Protein AF-A0A7V2NGA7-F1 (afdb_monomer)

Nearest PDB structures (foldseek):
  2x1e-assembly4_D  TM=8.435E-01  e=7.270E-07  Penicillium chrysogenum
  2x1e-assembly1_A  TM=8.255E-01  e=7.717E-07  Penicillium chrysogenum
  2x1e-assembly3_C  TM=8.374E-01  e=1.040E-06  Penicillium chrysogenum

Foldseek 3Di:
DDEDEEEDQALLRRLLSLLQVCQVLLVVLCPPPVNVVLLVVLVVVVVVLVVVVVVCVVVPVRNLSNLVSSCNNNVPDSSSLSSSQCSLVPLPDPCVKFPKDWDWDDDDPDIDIDIDGIDDPPRPFWDWYFYYHPPKTKTAIDGRSYDGQAAWMAMPVRDIHGDGDDRDPDSDPPD

Solvent-accessible surface area (backbone atoms only — not comparable to full-atom values): 9916 Å² total; per-residue (Å²): 136,66,72,48,76,45,62,28,86,40,45,35,53,31,15,26,53,50,14,50,78,39,24,72,54,25,56,51,47,53,60,36,67,74,50,32,55,56,29,51,58,41,64,72,37,53,70,58,53,56,50,53,49,55,51,34,61,75,76,39,45,58,60,52,36,19,47,46,14,25,16,69,31,40,70,47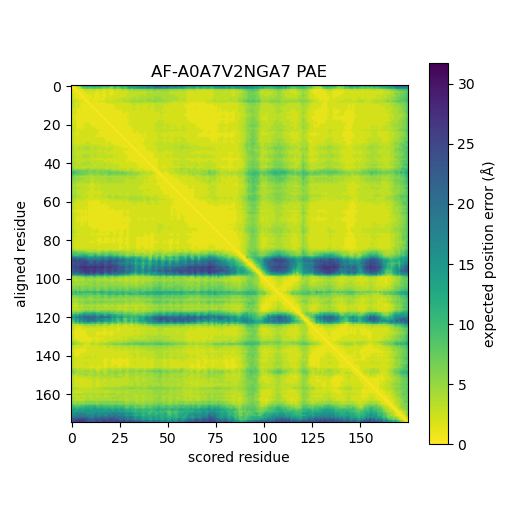,57,47,68,62,40,51,31,53,65,47,55,78,76,48,82,82,60,86,75,87,54,46,73,35,47,76,47,79,48,74,59,92,96,44,78,47,79,47,74,49,88,47,62,68,90,90,66,94,38,72,43,37,38,43,39,29,45,68,93,45,36,37,43,29,39,30,42,58,69,46,69,79,73,70,29,41,34,34,39,76,83,75,50,75,48,74,51,62,69,78,87,67,95,69,80,69,87,93,121

Sequence (175 aa):
MDILKVEGSNHREVGIKIGKQTKEKIHYFLSVPYNRSKIEKILDSRDLLSTVQKECEIFAPELLEELEGIAIGSGISFEKLFAFNILDSMGNLPFSAIDCSSIVEKIDSKVYFGHNEDWSSGTNGLFMLDMRINDVSIFAFTYYGLLSGISFSKNSYEIFFTMNGLVCNDLRIGV

Radius of gyration: 16.51 Å; Cα contacts (8 Å, |Δi|>4): 293; chains: 1; bounding box: 38×35×47 Å

Structure (mmCIF, N/CA/C/O backbone):
data_AF-A0A7V2NGA7-F1
#
_entry.id   AF-A0A7V2NGA7-F1
#
loop_
_atom_site.group_PDB
_atom_site.id
_atom_site.type_symbol
_atom_site.label_atom_id
_atom_site.label_alt_id
_atom_site.label_comp_id
_atom_site.label_asym_id
_atom_site.label_entity_id
_atom_site.label_seq_id
_atom_site.pdbx_PDB_ins_code
_atom_site.Cartn_x
_atom_site.Cartn_y
_atom_site.Cartn_z
_atom_site.occupancy
_atom_site.B_iso_or_equiv
_atom_site.auth_seq_id
_atom_site.auth_comp_id
_atom_site.auth_asym_id
_atom_site.auth_atom_id
_atom_site.pdbx_PDB_model_num
ATOM 1 N N . MET A 1 1 ? -3.572 -18.013 -5.174 1.00 74.62 1 MET A N 1
ATOM 2 C CA . MET A 1 1 ? -3.454 -16.625 -4.696 1.00 74.62 1 MET A CA 1
ATOM 3 C C . MET A 1 1 ? -4.396 -15.811 -5.552 1.00 74.62 1 MET A C 1
ATOM 5 O O . MET A 1 1 ? -4.275 -15.889 -6.769 1.00 74.62 1 MET A O 1
ATOM 9 N N . ASP A 1 2 ? -5.374 -15.155 -4.942 1.00 81.62 2 ASP A N 1
ATOM 10 C CA . ASP A 1 2 ? -6.430 -14.464 -5.682 1.00 81.62 2 ASP A CA 1
ATOM 11 C C . ASP A 1 2 ? -5.947 -13.082 -6.147 1.00 81.62 2 ASP A C 1
ATOM 13 O O . ASP A 1 2 ? -5.139 -12.442 -5.469 1.00 81.62 2 ASP A O 1
ATOM 17 N N . ILE A 1 3 ? -6.429 -12.641 -7.314 1.00 95.62 3 ILE A N 1
ATOM 18 C CA . ILE A 1 3 ? -6.170 -11.302 -7.859 1.00 95.62 3 ILE A CA 1
ATOM 19 C C . ILE A 1 3 ? -7.401 -10.440 -7.592 1.00 95.62 3 ILE A C 1
ATOM 21 O O . ILE A 1 3 ? -8.484 -10.721 -8.110 1.00 95.62 3 ILE A O 1
ATOM 25 N N . LEU A 1 4 ? -7.229 -9.382 -6.807 1.00 97.38 4 LEU A N 1
ATOM 26 C CA . LEU A 1 4 ? -8.246 -8.369 -6.580 1.00 97.38 4 LEU A CA 1
ATOM 27 C C . LEU A 1 4 ? -8.239 -7.374 -7.739 1.00 97.38 4 LEU A C 1
ATOM 29 O O . LEU A 1 4 ? -7.240 -6.695 -7.956 1.00 97.38 4 LEU A O 1
ATOM 33 N N . LYS A 1 5 ? -9.365 -7.260 -8.445 1.00 98.06 5 LYS A N 1
ATOM 34 C CA . LYS A 1 5 ? -9.540 -6.292 -9.533 1.00 98.06 5 LYS A CA 1
ATOM 35 C C . LYS A 1 5 ? -10.372 -5.108 -9.071 1.00 98.06 5 LYS A C 1
ATOM 37 O O . LYS A 1 5 ? -11.487 -5.291 -8.578 1.00 98.06 5 LYS A O 1
ATOM 42 N N . VAL A 1 6 ? -9.853 -3.899 -9.247 1.00 97.94 6 VAL A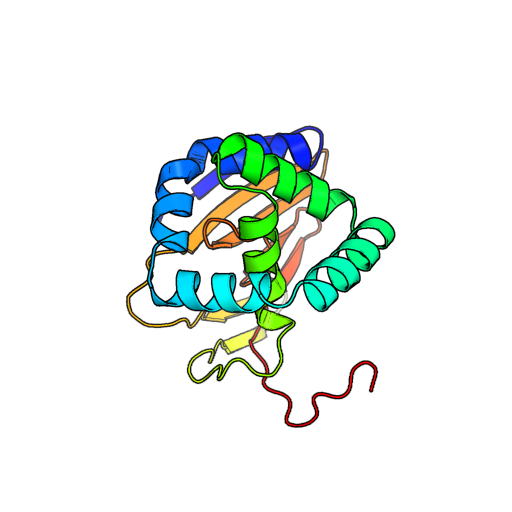 N 1
ATOM 43 C CA . VAL A 1 6 ? -10.551 -2.659 -8.893 1.00 97.94 6 VAL A CA 1
ATOM 44 C C . VAL A 1 6 ? -10.314 -1.587 -9.944 1.00 97.94 6 VAL A C 1
ATOM 46 O O . VAL A 1 6 ? -9.254 -1.486 -10.545 1.00 97.94 6 VAL A O 1
ATOM 49 N N . GLU A 1 7 ? -11.315 -0.751 -10.157 1.00 98.12 7 GLU A N 1
ATOM 50 C CA . GLU A 1 7 ? -11.217 0.398 -11.049 1.00 98.12 7 GLU A CA 1
ATOM 51 C C . GLU A 1 7 ? -11.937 1.582 -10.424 1.00 98.12 7 GLU A C 1
ATOM 53 O O . GLU A 1 7 ? -12.904 1.386 -9.688 1.00 98.12 7 GLU A O 1
ATOM 58 N N . GLY A 1 8 ? -11.501 2.800 -10.708 1.00 97.44 8 GLY A N 1
ATOM 59 C CA . GLY A 1 8 ? -12.167 4.009 -10.248 1.00 97.44 8 GLY A CA 1
ATOM 60 C C . GLY A 1 8 ? -11.659 5.253 -10.964 1.00 97.44 8 GLY A C 1
ATOM 61 O O . GLY A 1 8 ? -10.618 5.248 -11.620 1.00 97.44 8 GLY A O 1
ATOM 62 N N . SER A 1 9 ? -12.431 6.322 -10.831 1.00 96.62 9 SER A N 1
ATOM 63 C CA . SER A 1 9 ? -12.129 7.649 -11.382 1.00 96.62 9 SER A CA 1
ATOM 64 C C . SER A 1 9 ? -11.154 8.460 -10.519 1.00 96.62 9 SER A C 1
ATOM 66 O O . SER A 1 9 ? -10.597 9.465 -10.953 1.00 96.62 9 SER A O 1
ATOM 68 N N . ASN A 1 10 ? -10.945 8.043 -9.273 1.00 97.31 10 ASN A N 1
ATOM 69 C CA . ASN A 1 10 ? -10.006 8.658 -8.345 1.00 97.31 10 ASN A CA 1
ATOM 70 C C . ASN A 1 10 ? -9.541 7.643 -7.293 1.00 97.31 10 ASN A C 1
ATOM 72 O O . ASN A 1 10 ? -10.100 6.547 -7.159 1.00 97.31 10 ASN A O 1
ATOM 76 N N . HIS A 1 11 ? -8.526 8.047 -6.537 1.00 98.00 11 HIS A N 1
ATOM 77 C CA . HIS A 1 11 ? -7.921 7.263 -5.469 1.00 98.00 11 HIS A CA 1
ATOM 78 C C . HIS A 1 11 ? -8.932 6.864 -4.393 1.00 98.00 11 HIS A C 1
ATOM 80 O O . HIS A 1 11 ? -8.997 5.695 -4.013 1.00 98.00 11 HIS A O 1
ATOM 86 N N . ARG A 1 12 ? -9.805 7.787 -3.969 1.00 98.44 12 ARG A N 1
ATOM 87 C CA . ARG A 1 12 ? -10.842 7.494 -2.969 1.00 98.44 12 ARG A CA 1
ATOM 88 C C . ARG A 1 12 ? -11.779 6.369 -3.407 1.00 98.44 12 ARG A C 1
ATOM 90 O O . ARG A 1 12 ? -12.085 5.476 -2.618 1.00 98.44 12 ARG A O 1
ATOM 97 N N . GLU A 1 13 ? -12.254 6.394 -4.650 1.00 98.50 13 GLU A N 1
ATOM 98 C CA . GLU A 1 13 ? -13.167 5.381 -5.189 1.00 98.50 13 GLU A CA 1
ATOM 99 C C . GLU A 1 13 ? -12.508 3.997 -5.227 1.00 98.50 13 GLU A C 1
ATOM 101 O O . GLU A 1 13 ? -13.116 3.008 -4.799 1.00 98.50 13 GLU A O 1
ATOM 106 N N . VAL A 1 14 ? -11.258 3.934 -5.697 1.00 98.38 14 VAL A N 1
ATOM 107 C CA . VAL A 1 14 ? -10.466 2.700 -5.697 1.00 98.38 14 VAL A CA 1
ATOM 108 C C . VAL A 1 14 ? -10.245 2.206 -4.271 1.00 98.38 14 VAL A C 1
ATOM 110 O O . VAL A 1 14 ? -10.558 1.049 -3.985 1.00 98.38 14 VAL A O 1
ATOM 113 N N . GLY A 1 15 ? -9.846 3.087 -3.353 1.00 98.50 15 GLY A N 1
ATOM 114 C CA . GLY A 1 15 ? -9.677 2.769 -1.940 1.00 98.50 15 GLY A CA 1
ATOM 115 C C . GLY A 1 15 ? -10.940 2.176 -1.311 1.00 98.50 15 GLY A C 1
ATOM 116 O O . GLY A 1 15 ? -10.879 1.130 -0.665 1.00 98.50 15 GLY A O 1
ATOM 117 N N . ILE A 1 16 ? -12.118 2.766 -1.562 1.00 98.81 16 ILE A N 1
ATOM 118 C CA . ILE A 1 16 ? -13.407 2.232 -1.081 1.00 98.81 16 ILE A CA 1
ATOM 119 C C . ILE A 1 16 ? -13.645 0.815 -1.610 1.00 98.81 16 ILE A C 1
ATOM 121 O O . ILE A 1 16 ? -14.085 -0.058 -0.854 1.00 98.81 16 ILE A O 1
ATOM 125 N N . LYS A 1 17 ? -13.381 0.568 -2.898 1.00 98.62 17 LYS A N 1
ATOM 126 C CA . LYS A 1 17 ? -13.572 -0.752 -3.517 1.00 98.62 17 LYS A CA 1
ATOM 127 C C . LYS A 1 17 ? -12.595 -1.787 -2.963 1.00 98.62 17 LYS A C 1
ATOM 129 O O . LYS A 1 17 ? -13.035 -2.907 -2.699 1.00 98.62 17 LYS A O 1
ATOM 134 N N . ILE A 1 18 ? -11.331 -1.417 -2.744 1.00 98.38 18 ILE A N 1
ATOM 135 C CA . ILE A 1 18 ? -10.330 -2.265 -2.081 1.00 98.38 18 ILE A CA 1
ATOM 136 C C . ILE A 1 18 ? -10.824 -2.603 -0.674 1.00 98.38 18 ILE A C 1
ATOM 138 O O . ILE A 1 18 ? -11.081 -3.768 -0.377 1.00 98.38 18 ILE A O 1
ATOM 142 N N . GLY A 1 19 ? -11.078 -1.583 0.152 1.00 98.38 19 GLY A N 1
ATOM 143 C CA . GLY A 1 19 ? -11.489 -1.750 1.544 1.00 98.38 19 GLY A CA 1
ATOM 144 C C . GLY A 1 19 ? -12.738 -2.618 1.710 1.00 98.38 19 GLY A C 1
ATOM 145 O O . GLY A 1 19 ? -12.771 -3.461 2.604 1.00 98.38 19 GLY A O 1
ATOM 146 N N . LYS A 1 20 ? -13.745 -2.467 0.835 1.00 98.56 20 LYS A N 1
ATOM 147 C CA . LYS A 1 20 ? -14.964 -3.297 0.859 1.00 98.56 20 LYS A CA 1
ATOM 148 C C . LYS A 1 20 ? -14.678 -4.761 0.538 1.00 98.56 20 LYS A C 1
ATOM 150 O O . LYS A 1 20 ? -15.189 -5.641 1.226 1.00 98.56 20 LYS A O 1
ATOM 155 N N . GLN A 1 21 ? -13.889 -5.023 -0.502 1.00 98.06 21 GLN A N 1
ATOM 156 C CA . GLN A 1 21 ? -13.620 -6.385 -0.970 1.00 98.06 21 GLN A CA 1
ATOM 157 C C . GLN A 1 21 ? -12.643 -7.136 -0.063 1.00 98.06 21 GLN A C 1
ATOM 159 O O . GLN A 1 21 ? -12.725 -8.357 0.051 1.00 98.06 21 GLN A O 1
ATOM 164 N N . THR A 1 22 ? -11.755 -6.421 0.628 1.00 96.88 22 THR A N 1
ATOM 165 C CA . THR A 1 22 ? -10.749 -7.022 1.511 1.00 96.88 22 THR A CA 1
ATOM 166 C C . THR A 1 22 ? -11.025 -6.793 2.990 1.00 96.88 22 THR A C 1
ATOM 168 O O . THR A 1 22 ? -10.147 -7.062 3.806 1.00 96.88 22 THR A O 1
ATOM 171 N N . LYS A 1 23 ? -12.224 -6.325 3.362 1.00 97.88 23 LYS A N 1
ATOM 172 C CA . LYS A 1 23 ? -12.588 -5.956 4.738 1.00 97.88 23 LYS A CA 1
ATOM 173 C C . LYS A 1 23 ? -12.137 -6.992 5.767 1.00 97.88 23 LYS A C 1
ATOM 175 O O . LYS A 1 23 ? -11.297 -6.691 6.609 1.00 97.88 23 LYS A O 1
ATOM 180 N N . GLU A 1 24 ? -12.631 -8.223 5.664 1.00 96.75 24 GLU A N 1
ATOM 181 C CA . GLU A 1 24 ? -12.329 -9.278 6.643 1.00 96.75 24 GLU A CA 1
ATOM 182 C C . GLU A 1 24 ? -10.832 -9.610 6.706 1.00 96.75 24 GLU A C 1
ATOM 184 O O . GLU A 1 24 ? -10.288 -9.900 7.771 1.00 96.75 24 GLU A O 1
ATOM 189 N N . LYS A 1 25 ? -10.136 -9.514 5.568 1.00 95.88 25 LYS A N 1
ATOM 190 C CA . LYS A 1 25 ? -8.694 -9.756 5.482 1.00 95.88 25 LYS A CA 1
ATOM 191 C C . LYS A 1 25 ? -7.885 -8.635 6.130 1.00 95.88 25 LYS A C 1
ATOM 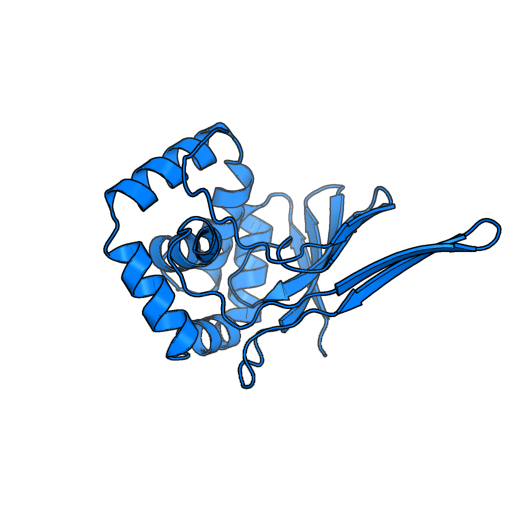193 O O . LYS A 1 25 ? -6.940 -8.937 6.850 1.00 95.88 25 LYS A O 1
ATOM 198 N N . ILE A 1 26 ? -8.289 -7.375 5.947 1.00 96.62 26 ILE A N 1
ATOM 199 C CA . ILE A 1 26 ? -7.703 -6.218 6.637 1.00 96.62 26 ILE A CA 1
ATOM 200 C C . ILE A 1 26 ? -7.914 -6.360 8.146 1.00 96.62 26 ILE A C 1
ATOM 202 O O . ILE A 1 26 ? -6.953 -6.274 8.906 1.00 96.62 26 ILE A O 1
ATOM 206 N N . HIS A 1 27 ? -9.146 -6.624 8.595 1.00 96.81 27 HIS A N 1
ATOM 207 C CA . HIS A 1 27 ? -9.449 -6.798 10.022 1.00 96.81 27 HIS A CA 1
ATOM 208 C C . HIS A 1 27 ? -8.592 -7.900 10.645 1.00 96.81 27 HIS A C 1
ATOM 210 O O . HIS A 1 27 ? -7.944 -7.667 11.666 1.00 96.81 27 HIS A O 1
ATOM 216 N N . TYR A 1 28 ? -8.521 -9.066 9.997 1.00 94.50 28 TYR A N 1
ATOM 217 C CA . TYR A 1 28 ? -7.668 -10.162 10.443 1.00 94.50 28 TYR A CA 1
ATOM 218 C C . TYR A 1 28 ? -6.192 -9.756 10.485 1.00 94.50 28 TYR A C 1
ATOM 220 O O . TYR A 1 28 ? -5.551 -9.890 11.528 1.00 94.50 28 TYR A O 1
ATOM 228 N N . PHE A 1 29 ? -5.655 -9.216 9.391 1.00 92.81 29 PHE A N 1
ATOM 229 C CA . PHE A 1 29 ? -4.234 -8.906 9.276 1.00 92.81 29 PHE A CA 1
ATOM 230 C C . PHE A 1 29 ? -3.789 -7.838 10.285 1.00 92.81 29 PHE A C 1
ATOM 232 O O . PHE A 1 29 ? -2.751 -7.997 10.926 1.00 92.81 29 PHE A O 1
ATOM 239 N N . LEU A 1 30 ? -4.610 -6.812 10.527 1.00 93.38 30 LEU A N 1
ATOM 240 C CA . LEU A 1 30 ? -4.351 -5.787 11.544 1.00 93.38 30 LEU A CA 1
ATOM 241 C C . LEU A 1 30 ? -4.612 -6.264 12.987 1.00 93.38 30 LEU A C 1
ATOM 243 O O . LEU A 1 30 ? -4.265 -5.554 13.933 1.00 93.38 30 LEU A O 1
ATOM 247 N N . SER A 1 31 ? -5.261 -7.418 13.179 1.00 93.06 31 SER A N 1
ATOM 248 C CA . SER A 1 31 ? -5.477 -8.030 14.501 1.00 93.06 31 SER A CA 1
ATOM 249 C C . SER A 1 31 ? -4.323 -8.930 14.944 1.00 93.06 31 SER A C 1
ATOM 251 O O . SER A 1 31 ? -4.189 -9.201 16.139 1.00 93.06 31 SER A O 1
ATOM 253 N N . VAL A 1 32 ? -3.474 -9.366 14.003 1.00 90.62 32 VAL A N 1
ATOM 254 C CA . VAL A 1 32 ? -2.291 -10.181 14.296 1.00 90.62 32 VAL A CA 1
ATOM 255 C C . VAL A 1 32 ? -1.423 -9.448 15.329 1.00 90.62 32 VAL A C 1
ATOM 257 O O . VAL A 1 32 ? -1.076 -8.290 15.089 1.00 90.62 32 VAL A O 1
ATOM 260 N N . PRO A 1 33 ? -1.022 -10.090 16.449 1.00 89.81 33 PRO A N 1
ATOM 261 C CA . PRO A 1 33 ? -0.296 -9.423 17.536 1.00 89.81 33 PRO A CA 1
ATOM 262 C C . PRO A 1 33 ? 0.955 -8.659 17.085 1.00 89.81 33 PRO A C 1
ATOM 264 O O . PRO A 1 33 ? 1.224 -7.559 17.570 1.00 89.81 33 PRO A O 1
ATOM 267 N N . TYR A 1 34 ? 1.684 -9.212 16.113 1.00 85.50 34 TYR A N 1
ATOM 268 C CA . TYR A 1 34 ? 2.848 -8.565 15.511 1.00 85.50 34 TYR A CA 1
ATOM 269 C C . TYR A 1 34 ? 2.500 -7.214 14.865 1.00 85.50 34 TYR A C 1
ATOM 271 O O . TYR A 1 34 ? 3.092 -6.197 15.213 1.00 85.50 34 TYR A O 1
ATOM 279 N N . ASN A 1 35 ? 1.493 -7.176 13.987 1.00 88.06 35 ASN A N 1
ATOM 280 C CA . ASN A 1 35 ? 1.060 -5.942 13.325 1.00 88.06 35 ASN A CA 1
ATOM 281 C C . ASN A 1 35 ? 0.415 -4.975 14.322 1.00 88.06 35 ASN A C 1
ATOM 283 O O . ASN A 1 35 ? 0.738 -3.790 14.344 1.00 88.06 35 ASN A O 1
ATOM 287 N N . ARG A 1 36 ? -0.459 -5.492 15.192 1.00 91.12 36 ARG A N 1
ATOM 288 C CA . ARG A 1 36 ? -1.180 -4.701 16.189 1.00 91.12 36 ARG A CA 1
ATOM 289 C C . ARG A 1 36 ? -0.230 -3.931 17.109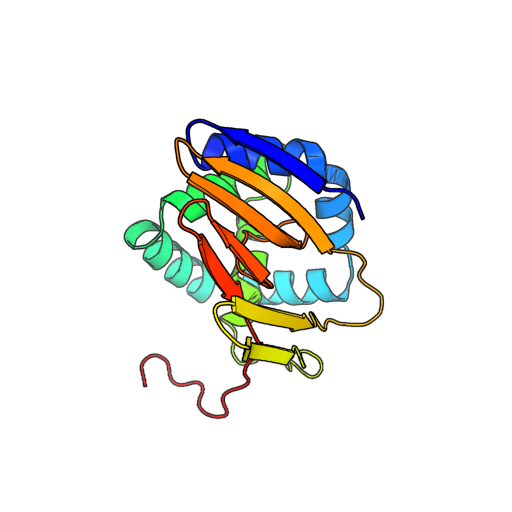 1.00 91.12 36 ARG A C 1
ATOM 291 O O . ARG A 1 36 ? -0.404 -2.729 17.265 1.00 91.12 36 ARG A O 1
ATOM 298 N N . SER A 1 37 ? 0.774 -4.604 17.670 1.00 89.06 37 SER A N 1
ATOM 299 C CA . SER A 1 37 ? 1.729 -3.974 18.594 1.00 89.06 37 SER A CA 1
ATOM 300 C C . SER A 1 37 ? 2.551 -2.863 17.932 1.00 89.06 37 SER A C 1
ATOM 302 O O . SER A 1 37 ? 2.781 -1.818 18.539 1.00 89.06 37 SER A O 1
ATOM 304 N N . LYS A 1 38 ? 2.949 -3.044 16.665 1.00 86.56 38 LYS A N 1
ATOM 305 C CA . LYS A 1 38 ? 3.642 -2.004 15.892 1.00 86.56 38 LYS A CA 1
ATOM 306 C C . LYS A 1 38 ? 2.749 -0.789 15.628 1.00 86.56 38 LYS A C 1
ATOM 308 O O . LYS A 1 38 ? 3.197 0.339 15.809 1.00 86.56 38 LYS A O 1
ATOM 313 N N . ILE A 1 39 ? 1.493 -1.022 15.243 1.00 91.44 39 ILE A N 1
ATOM 314 C CA . ILE A 1 39 ? 0.514 0.045 14.998 1.00 91.44 39 ILE A CA 1
ATOM 315 C C . ILE A 1 39 ? 0.247 0.838 16.282 1.00 91.44 39 ILE A C 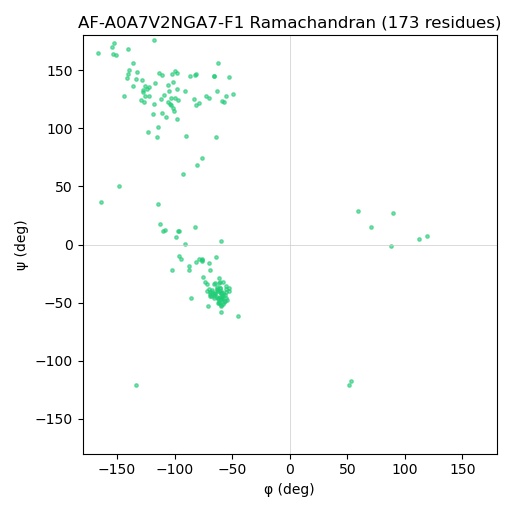1
ATOM 317 O O . ILE A 1 39 ? 0.275 2.064 16.254 1.00 91.44 39 ILE A O 1
ATOM 321 N N . GLU A 1 40 ? 0.031 0.158 17.411 1.00 91.94 40 GLU A N 1
ATOM 322 C CA . GLU A 1 40 ? -0.195 0.806 18.712 1.00 91.94 40 GLU A CA 1
ATOM 323 C C . GLU A 1 40 ? 0.991 1.709 19.101 1.00 91.94 40 GLU A C 1
ATOM 325 O O . GLU A 1 40 ? 0.784 2.862 19.467 1.00 91.94 40 GLU A O 1
ATOM 330 N N . LYS A 1 41 ? 2.234 1.257 18.881 1.00 88.56 41 LYS A N 1
ATOM 331 C CA . LYS A 1 41 ? 3.439 2.067 19.134 1.00 88.56 41 LYS A CA 1
ATOM 332 C C . LYS A 1 41 ? 3.497 3.357 18.297 1.00 88.56 41 LYS A C 1
ATOM 334 O O . LYS A 1 41 ? 3.960 4.388 18.786 1.00 88.56 41 LYS A O 1
ATOM 339 N N . ILE A 1 42 ? 3.048 3.311 17.040 1.00 88.75 42 ILE A N 1
ATOM 340 C CA . ILE A 1 42 ? 2.945 4.507 16.188 1.00 88.75 42 ILE A CA 1
ATOM 341 C C . ILE A 1 42 ? 1.831 5.431 16.687 1.00 88.75 42 ILE A C 1
ATOM 343 O O . ILE A 1 42 ? 2.036 6.638 16.767 1.00 88.75 42 ILE A O 1
ATOM 347 N N . LEU A 1 43 ? 0.667 4.878 17.042 1.00 91.81 43 LEU A N 1
ATOM 348 C CA . LEU A 1 43 ? -0.477 5.646 17.549 1.00 91.81 43 LEU A CA 1
ATOM 349 C C . LEU A 1 43 ? -0.152 6.407 18.842 1.00 91.81 43 LEU A C 1
ATOM 351 O O . LEU A 1 43 ? -0.648 7.519 19.039 1.00 91.81 43 LEU A O 1
ATOM 355 N N . ASP A 1 44 ? 0.726 5.854 19.678 1.00 91.06 44 ASP A N 1
ATOM 356 C CA . ASP A 1 44 ? 1.245 6.530 20.870 1.00 91.06 44 ASP A CA 1
ATOM 357 C C . ASP A 1 44 ? 2.181 7.708 20.523 1.00 91.06 44 ASP A C 1
ATOM 359 O O . ASP A 1 44 ? 2.331 8.646 21.308 1.00 91.06 44 ASP A O 1
ATOM 363 N N . SER A 1 45 ? 2.758 7.718 19.318 1.00 87.25 45 SER A N 1
ATOM 364 C CA . SER A 1 45 ? 3.673 8.748 18.809 1.00 87.25 45 SER A CA 1
ATOM 365 C C . SER A 1 45 ? 2.927 9.842 18.027 1.00 87.25 45 SER A C 1
ATOM 367 O O . SER A 1 45 ? 3.171 10.066 16.839 1.00 87.25 45 SER A O 1
ATOM 369 N N . ARG A 1 46 ? 2.000 10.547 18.692 1.00 85.56 46 ARG A N 1
ATOM 370 C CA . ARG A 1 46 ? 1.090 11.528 18.054 1.00 85.56 46 ARG A CA 1
ATOM 371 C C . ARG A 1 46 ? 1.796 12.630 17.260 1.00 85.56 46 ARG A C 1
ATOM 373 O O . ARG A 1 46 ? 1.317 13.000 16.190 1.00 85.56 46 ARG A O 1
ATOM 380 N N . ASP A 1 47 ? 2.926 13.129 17.753 1.00 86.19 47 ASP A N 1
ATOM 381 C CA . ASP A 1 47 ? 3.673 14.195 17.075 1.00 86.19 47 ASP A CA 1
ATOM 382 C C . ASP A 1 47 ? 4.229 13.719 15.727 1.00 86.19 47 ASP A C 1
ATOM 384 O O . ASP A 1 47 ? 4.098 14.427 14.725 1.00 86.19 47 ASP A O 1
ATOM 388 N N . LEU A 1 48 ? 4.763 12.491 15.677 1.00 83.44 48 LEU A N 1
ATOM 389 C CA . LEU A 1 48 ? 5.244 11.862 14.445 1.00 83.44 48 LEU A CA 1
ATOM 390 C C . LEU A 1 48 ? 4.102 11.698 13.442 1.00 83.44 48 LEU A C 1
ATOM 392 O O . LEU A 1 48 ? 4.229 12.145 12.307 1.00 83.44 48 LEU A O 1
ATOM 396 N N . LEU A 1 49 ? 2.975 11.124 13.876 1.00 88.25 49 LEU A N 1
ATOM 397 C CA . LEU A 1 49 ? 1.789 10.959 13.032 1.00 88.25 49 LEU A CA 1
ATOM 398 C C . LEU A 1 49 ? 1.330 12.290 12.436 1.00 88.25 49 LEU A C 1
ATOM 400 O O . LEU A 1 49 ? 1.126 12.384 11.230 1.00 88.25 49 LEU A O 1
ATOM 404 N N . SER A 1 50 ? 1.224 13.327 13.268 1.00 89.88 50 SER A N 1
ATOM 405 C CA . SER A 1 50 ? 0.782 14.647 12.817 1.00 89.88 50 SER A CA 1
ATOM 406 C C . SER A 1 50 ? 1.766 15.305 11.848 1.00 89.88 50 SER A C 1
ATOM 408 O O . SER A 1 50 ? 1.345 16.010 10.936 1.00 89.88 50 SER A O 1
ATOM 410 N N . THR A 1 51 ? 3.068 15.076 12.035 1.00 90.06 51 THR A N 1
ATOM 411 C CA . THR A 1 51 ? 4.114 15.622 11.165 1.00 90.06 51 THR A CA 1
ATOM 412 C C . THR A 1 51 ? 4.073 14.929 9.811 1.00 90.06 51 THR A C 1
ATOM 414 O O . THR A 1 51 ? 3.926 15.597 8.796 1.00 90.06 51 THR A O 1
ATOM 417 N N . VAL A 1 52 ? 4.111 13.595 9.794 1.00 90.19 52 VAL A N 1
ATOM 418 C CA . VAL A 1 52 ? 4.092 12.815 8.549 1.00 90.19 52 VAL A CA 1
ATOM 419 C C . VAL A 1 52 ? 2.795 13.052 7.780 1.00 90.19 52 VAL A C 1
ATOM 421 O O . VAL A 1 52 ? 2.842 13.230 6.569 1.00 90.19 52 VAL A O 1
ATOM 424 N N . GLN A 1 53 ? 1.648 13.137 8.462 1.00 92.94 53 GLN A N 1
ATOM 425 C CA . GLN A 1 53 ? 0.379 13.417 7.793 1.00 92.94 53 GLN A CA 1
ATOM 426 C C . GLN A 1 53 ? 0.393 14.774 7.079 1.00 92.94 53 GLN A C 1
ATOM 428 O O . GLN A 1 53 ? -0.001 14.835 5.920 1.00 92.94 53 GLN A O 1
ATOM 433 N N . LYS A 1 54 ? 0.893 15.840 7.720 1.00 94.25 54 LYS A N 1
ATOM 434 C CA . LYS A 1 54 ? 1.001 17.168 7.087 1.00 94.25 54 LYS A CA 1
ATOM 435 C C . LYS A 1 54 ? 1.895 17.152 5.851 1.00 94.25 54 LYS A C 1
ATOM 437 O O . LYS A 1 54 ? 1.562 17.779 4.852 1.00 94.25 54 LYS A O 1
ATOM 442 N N . GLU A 1 55 ? 3.011 16.428 5.904 1.00 93.50 55 GLU A N 1
ATOM 443 C CA . GLU A 1 55 ? 3.883 16.270 4.737 1.00 93.50 55 GLU A CA 1
ATOM 444 C C . GLU A 1 55 ? 3.162 15.498 3.619 1.00 93.50 55 GLU A C 1
ATOM 446 O O . GLU A 1 55 ? 3.194 15.907 2.459 1.00 93.50 55 GLU A O 1
ATOM 451 N N . CYS A 1 56 ? 2.429 14.430 3.949 1.00 94.44 56 CYS A N 1
ATOM 452 C CA . CYS A 1 56 ? 1.622 13.697 2.974 1.00 94.44 56 CYS A CA 1
ATOM 453 C C . CYS A 1 56 ? 0.500 14.555 2.366 1.00 94.44 56 CYS A C 1
ATOM 455 O O . CYS A 1 56 ? 0.249 14.440 1.173 1.00 94.44 56 CYS A O 1
ATOM 457 N N . GLU A 1 57 ? -0.140 15.441 3.131 1.00 96.00 57 GLU A N 1
ATOM 458 C CA . GLU A 1 57 ? -1.162 16.371 2.618 1.00 96.00 57 GLU A CA 1
ATOM 459 C C . GLU A 1 57 ? -0.595 17.327 1.555 1.00 96.00 57 GLU A C 1
ATOM 461 O O . GLU A 1 57 ? -1.322 17.758 0.659 1.00 96.00 57 GLU A O 1
ATOM 466 N N . ILE A 1 58 ? 0.701 17.641 1.629 1.00 96.19 58 ILE A N 1
ATOM 467 C CA . ILE A 1 58 ? 1.394 18.509 0.670 1.00 96.19 58 ILE A CA 1
ATOM 468 C C . ILE A 1 58 ? 1.894 17.711 -0.540 1.00 96.19 58 ILE A C 1
ATOM 470 O O . ILE A 1 58 ? 1.737 18.160 -1.675 1.00 96.19 58 ILE A O 1
ATOM 474 N N . PHE A 1 59 ? 2.524 16.557 -0.304 1.00 95.75 59 PHE A N 1
ATOM 475 C CA . PHE A 1 59 ? 3.302 15.847 -1.326 1.00 95.75 59 PHE A CA 1
ATOM 476 C C . PHE A 1 59 ? 2.607 14.638 -1.950 1.00 95.75 59 PHE A C 1
ATOM 478 O O . PHE A 1 59 ? 3.000 14.232 -3.041 1.00 95.75 59 PHE A O 1
ATOM 485 N N . ALA A 1 60 ? 1.622 14.051 -1.273 1.00 95.19 60 ALA A N 1
ATOM 486 C CA . ALA A 1 60 ? 0.902 12.866 -1.737 1.00 95.19 60 ALA A CA 1
ATOM 487 C C . ALA A 1 60 ? -0.573 12.848 -1.269 1.00 95.19 60 ALA A C 1
ATOM 489 O O . ALA A 1 60 ? -1.022 11.847 -0.690 1.00 95.19 60 ALA A O 1
ATOM 490 N N . PRO A 1 61 ? -1.343 13.939 -1.471 1.00 97.19 61 PRO A N 1
ATOM 491 C CA . PRO A 1 61 ? -2.733 14.018 -1.020 1.00 97.19 61 PRO A CA 1
ATOM 492 C C . PRO A 1 61 ? -3.606 12.898 -1.604 1.00 97.19 61 PRO A C 1
ATOM 494 O O . PRO A 1 61 ? -4.497 12.383 -0.933 1.00 97.19 61 PRO A O 1
ATOM 497 N N . GLU A 1 62 ? -3.316 12.453 -2.823 1.00 97.12 62 GLU A N 1
ATOM 498 C CA . GLU A 1 62 ? -4.026 11.372 -3.495 1.00 97.12 62 GLU A CA 1
ATOM 499 C C . GLU A 1 62 ? -3.860 10.012 -2.794 1.00 97.12 62 GLU A C 1
ATOM 501 O O . GLU A 1 62 ? -4.798 9.214 -2.745 1.00 97.12 62 GLU A O 1
ATOM 506 N N . LEU A 1 63 ? -2.707 9.758 -2.169 1.00 96.94 63 LEU A N 1
ATOM 507 C CA . LEU A 1 63 ? -2.478 8.533 -1.401 1.00 96.94 63 LEU A CA 1
ATOM 508 C C . LEU A 1 63 ? -3.238 8.555 -0.071 1.00 96.94 63 LEU A C 1
ATOM 510 O O . LEU A 1 63 ? -3.718 7.515 0.388 1.00 96.94 63 LEU A O 1
ATOM 514 N N . LEU A 1 64 ? -3.403 9.740 0.526 1.00 98.00 64 LEU A N 1
ATOM 515 C CA . LEU A 1 64 ? -4.274 9.911 1.687 1.00 98.00 64 LEU A CA 1
ATOM 516 C C . LEU A 1 64 ? -5.737 9.662 1.312 1.00 98.00 64 LEU A C 1
ATOM 518 O O . LEU A 1 64 ? -6.427 8.941 2.032 1.00 98.00 64 LEU A O 1
ATOM 522 N N . GLU A 1 65 ? -6.197 10.163 0.161 1.00 98.25 65 GLU A N 1
ATOM 523 C CA . GLU A 1 65 ? -7.551 9.890 -0.337 1.00 98.25 65 GLU A CA 1
ATOM 524 C C . GLU A 1 65 ? -7.809 8.393 -0.549 1.00 98.25 65 GLU A C 1
ATOM 526 O O . GLU A 1 65 ? -8.884 7.893 -0.197 1.00 98.25 65 GLU A O 1
ATOM 531 N N . GLU A 1 66 ? -6.840 7.663 -1.109 1.00 98.50 66 GLU A N 1
ATOM 532 C CA . GLU A 1 66 ? -6.932 6.210 -1.265 1.00 98.50 66 GLU A CA 1
ATOM 533 C C . GLU A 1 66 ? -7.081 5.525 0.093 1.00 98.50 66 GLU A C 1
ATOM 535 O O . GLU A 1 66 ? -7.973 4.692 0.283 1.00 98.50 66 GLU A O 1
ATOM 540 N N . LEU A 1 67 ? -6.261 5.921 1.066 1.00 98.38 67 LEU A N 1
ATOM 541 C CA . LEU A 1 67 ? -6.262 5.332 2.396 1.00 98.38 67 LEU A CA 1
ATOM 542 C C . LEU A 1 67 ? -7.543 5.642 3.179 1.00 98.38 67 LEU A C 1
ATOM 544 O O . LEU A 1 67 ? -8.094 4.760 3.842 1.00 98.38 67 LEU A O 1
ATOM 548 N N . GLU A 1 68 ? -8.071 6.859 3.054 1.00 98.56 68 GLU A N 1
ATOM 549 C CA . GLU A 1 68 ? -9.402 7.222 3.543 1.00 98.56 68 GLU A CA 1
ATOM 550 C C . GLU A 1 68 ? -10.491 6.373 2.881 1.00 98.56 68 GLU A C 1
ATOM 552 O O . GLU A 1 68 ? -11.437 5.933 3.540 1.00 98.56 68 GLU A O 1
ATOM 557 N N . GLY A 1 69 ? -10.359 6.101 1.583 1.00 98.75 69 GLY A N 1
ATOM 558 C CA . GLY A 1 69 ? -11.240 5.187 0.875 1.00 98.75 69 GLY A CA 1
ATOM 559 C C . GLY A 1 69 ? -11.191 3.778 1.470 1.00 98.75 69 GLY A C 1
ATOM 560 O O . GLY A 1 69 ? -12.240 3.202 1.775 1.00 98.75 69 GLY A O 1
ATOM 561 N N . ILE A 1 70 ? -9.992 3.237 1.703 1.00 98.75 70 ILE A N 1
ATOM 562 C CA . ILE A 1 70 ? -9.796 1.923 2.337 1.00 98.75 70 ILE A CA 1
ATOM 563 C C . ILE A 1 70 ? -10.417 1.911 3.737 1.00 98.75 70 ILE A C 1
ATOM 565 O O . ILE A 1 70 ? -11.099 0.942 4.093 1.00 98.75 70 ILE A O 1
ATOM 569 N N . ALA A 1 71 ? -10.249 2.985 4.511 1.00 98.75 71 ALA A N 1
ATOM 570 C CA . ALA A 1 71 ? -10.865 3.155 5.825 1.00 98.75 71 ALA A CA 1
ATOM 571 C C . ALA A 1 71 ? -12.397 3.070 5.737 1.00 98.75 71 ALA A C 1
ATOM 573 O O . ALA A 1 71 ? -13.014 2.241 6.407 1.00 98.75 71 ALA A O 1
ATOM 574 N N . ILE A 1 72 ? -13.011 3.833 4.826 1.00 98.75 72 ILE A N 1
ATOM 575 C CA . ILE A 1 72 ? -14.461 3.808 4.576 1.00 98.75 72 ILE A CA 1
ATOM 576 C C . ILE A 1 72 ? -14.930 2.405 4.170 1.00 98.75 72 ILE A C 1
ATOM 578 O O . ILE A 1 72 ? -15.938 1.913 4.678 1.00 98.75 72 ILE A O 1
ATOM 582 N N . GLY A 1 73 ? -14.223 1.752 3.245 1.00 98.69 73 GLY A N 1
ATOM 583 C CA . GLY A 1 73 ? -14.628 0.453 2.713 1.00 98.69 73 GLY A CA 1
ATOM 584 C C . GLY A 1 73 ? -14.493 -0.692 3.719 1.00 98.69 73 GLY A C 1
ATOM 585 O O . GLY A 1 73 ? -15.350 -1.574 3.773 1.00 98.69 73 GLY A O 1
ATOM 586 N N . SER A 1 74 ? -13.437 -0.668 4.531 1.00 98.50 74 SER A N 1
ATOM 587 C CA . SER A 1 74 ? -13.142 -1.707 5.525 1.00 98.50 74 SER A CA 1
ATOM 588 C C . SER A 1 74 ? -13.817 -1.460 6.880 1.00 98.50 74 SER A C 1
ATOM 590 O O . SER A 1 74 ? -14.011 -2.394 7.664 1.00 98.50 74 SER A O 1
ATOM 592 N N . GLY A 1 75 ? -14.189 -0.215 7.181 1.00 98.56 75 GLY A N 1
ATOM 593 C CA . GLY A 1 75 ? -14.647 0.200 8.506 1.00 98.56 75 GLY A CA 1
ATOM 594 C C . GLY A 1 75 ? -13.537 0.226 9.566 1.00 98.56 75 GLY A C 1
ATOM 595 O O . GLY A 1 75 ? -13.845 0.243 10.755 1.00 98.56 75 GLY A O 1
ATOM 596 N N . ILE A 1 76 ? -12.263 0.181 9.164 1.00 98.38 76 ILE A N 1
ATOM 597 C CA . ILE A 1 76 ? -11.125 0.480 10.043 1.00 98.38 76 ILE A CA 1
ATOM 598 C C . ILE A 1 76 ? -10.943 2.001 10.095 1.00 98.38 76 ILE A C 1
ATOM 600 O O . ILE A 1 76 ? -11.183 2.682 9.102 1.00 98.38 76 ILE A O 1
ATOM 604 N N . SER A 1 77 ? -10.517 2.543 11.239 1.00 98.12 77 SER A N 1
ATOM 605 C CA . SER A 1 77 ? -10.246 3.979 11.339 1.00 98.12 77 SER A CA 1
ATOM 606 C C . SER A 1 77 ? -9.067 4.390 10.454 1.00 98.12 77 SER A C 1
ATOM 608 O O . SER A 1 77 ? -8.096 3.641 10.298 1.00 98.12 77 SER A O 1
ATOM 610 N N . PHE A 1 78 ? -9.145 5.596 9.893 1.00 98.00 78 PHE A N 1
ATOM 611 C CA . PHE A 1 78 ? -8.082 6.146 9.057 1.00 98.00 78 PHE A CA 1
ATOM 612 C C . PHE A 1 78 ? -6.749 6.174 9.808 1.00 98.00 78 PHE A C 1
ATOM 614 O O . PHE A 1 78 ? -5.750 5.711 9.277 1.00 98.00 78 PHE A O 1
ATOM 621 N N . GLU A 1 79 ? -6.739 6.589 11.075 1.00 96.38 79 GLU A N 1
ATOM 622 C CA . GLU A 1 79 ? -5.524 6.703 11.887 1.00 96.38 79 GLU A CA 1
ATOM 623 C C . GLU A 1 79 ? -4.822 5.355 12.053 1.00 96.38 79 GLU A C 1
ATOM 625 O O . GLU A 1 79 ? -3.597 5.288 12.028 1.00 96.38 79 GLU A O 1
ATOM 630 N N . LYS A 1 80 ? -5.588 4.263 12.192 1.00 96.62 80 LYS A N 1
ATOM 631 C CA . LYS A 1 80 ? -5.026 2.916 12.327 1.00 96.62 80 LYS A CA 1
ATOM 632 C C . LYS A 1 80 ? -4.386 2.451 11.018 1.00 96.62 80 LYS A C 1
ATOM 634 O O . LYS A 1 80 ? -3.324 1.834 11.053 1.00 96.62 80 LYS A O 1
ATOM 639 N N . LEU A 1 81 ? -5.024 2.733 9.882 1.00 97.31 81 LEU A N 1
ATOM 640 C CA . LEU A 1 81 ? -4.482 2.423 8.557 1.00 97.31 81 LEU A CA 1
ATOM 641 C C . LEU A 1 81 ? -3.277 3.304 8.223 1.00 97.31 81 LEU A C 1
ATOM 643 O O . LEU A 1 81 ? -2.270 2.794 7.741 1.00 97.31 81 LEU A O 1
ATOM 647 N N . PHE A 1 82 ? -3.343 4.595 8.532 1.00 96.38 82 PHE A N 1
ATOM 648 C CA . PHE A 1 82 ? -2.249 5.541 8.344 1.00 96.38 82 PHE A CA 1
ATOM 649 C C . PHE A 1 82 ? -1.032 5.137 9.168 1.00 96.38 82 PHE A C 1
ATOM 651 O O . PHE A 1 82 ? 0.038 4.936 8.604 1.00 96.38 82 PHE A O 1
ATOM 658 N N . ALA A 1 83 ? -1.219 4.856 10.461 1.00 94.31 83 ALA A N 1
ATOM 659 C CA . ALA A 1 83 ? -0.171 4.318 11.323 1.00 94.31 83 ALA A CA 1
ATOM 660 C C . ALA A 1 83 ? 0.450 3.023 10.773 1.00 94.31 83 ALA A C 1
ATOM 662 O O . ALA A 1 83 ? 1.653 2.810 10.911 1.00 94.31 83 ALA A O 1
ATOM 663 N N . PHE A 1 84 ? -0.352 2.167 10.133 1.00 93.31 84 PHE A N 1
ATOM 664 C CA . PHE A 1 84 ? 0.141 0.943 9.508 1.00 93.31 84 PHE A CA 1
ATOM 665 C C . PHE A 1 84 ? 0.958 1.197 8.230 1.00 93.31 84 PHE A C 1
ATOM 667 O O . PHE A 1 84 ? 1.926 0.487 7.976 1.00 93.31 84 PHE A O 1
ATOM 674 N N . ASN A 1 85 ? 0.616 2.223 7.450 1.00 94.00 85 ASN A N 1
ATOM 675 C CA . ASN A 1 85 ? 1.323 2.571 6.212 1.00 94.00 85 ASN A CA 1
ATOM 676 C C . ASN A 1 85 ? 2.631 3.340 6.444 1.00 94.00 85 ASN A C 1
ATOM 678 O O . ASN A 1 85 ? 3.436 3.446 5.527 1.00 94.00 85 ASN A O 1
ATOM 682 N N . ILE A 1 86 ? 2.870 3.836 7.660 1.00 90.50 86 ILE A N 1
ATOM 683 C CA . ILE A 1 86 ? 4.103 4.553 8.025 1.00 90.50 86 ILE A CA 1
ATOM 684 C C . ILE A 1 86 ? 4.969 3.777 9.026 1.00 90.50 86 ILE A C 1
ATOM 686 O O . ILE A 1 86 ? 5.831 4.360 9.686 1.00 90.50 86 ILE A O 1
ATOM 690 N N . LEU A 1 87 ? 4.740 2.465 9.179 1.00 85.19 87 LEU A N 1
ATOM 691 C CA . LEU A 1 87 ? 5.482 1.635 10.137 1.00 85.19 87 LEU A CA 1
ATOM 692 C C . LEU A 1 87 ? 7.002 1.771 9.971 1.00 85.19 87 LEU A C 1
ATOM 694 O O . LEU A 1 87 ? 7.722 1.860 10.967 1.00 85.19 87 LEU A O 1
ATOM 698 N N . ASP A 1 88 ? 7.469 1.834 8.726 1.00 76.94 88 ASP A N 1
ATOM 699 C CA . ASP A 1 88 ? 8.893 1.877 8.388 1.00 76.94 88 ASP A CA 1
ATOM 700 C C . ASP A 1 88 ? 9.521 3.258 8.642 1.00 76.94 88 ASP A C 1
ATOM 702 O O . ASP A 1 88 ? 10.740 3.380 8.740 1.00 76.94 88 ASP A O 1
ATOM 706 N N . SER A 1 89 ? 8.709 4.302 8.849 1.00 72.81 89 SER A N 1
ATOM 707 C CA . SER A 1 89 ? 9.194 5.637 9.222 1.00 72.81 89 SER A CA 1
ATOM 708 C C . SER A 1 89 ? 9.743 5.689 10.654 1.00 72.81 89 SER A C 1
ATOM 710 O O . SER A 1 89 ? 10.463 6.623 11.008 1.00 72.81 89 SER A O 1
ATOM 712 N N . MET A 1 90 ? 9.450 4.688 11.495 1.00 68.00 90 MET A N 1
ATOM 713 C CA . MET A 1 90 ? 10.103 4.539 12.795 1.00 68.00 90 MET A CA 1
ATOM 714 C C . MET A 1 90 ? 11.361 3.679 12.674 1.00 68.00 90 MET A C 1
ATOM 716 O O . MET A 1 90 ? 11.318 2.466 12.873 1.00 68.00 90 MET A O 1
ATOM 720 N N . GLY A 1 91 ? 12.512 4.330 12.491 1.00 57.00 91 GLY A N 1
ATOM 721 C CA . GLY A 1 91 ? 13.839 3.695 12.422 1.00 57.00 91 GLY A CA 1
ATOM 722 C C . GLY A 1 91 ? 14.288 2.889 13.657 1.00 57.00 91 GLY A C 1
ATOM 723 O O . GLY A 1 91 ? 15.394 2.367 13.682 1.00 57.00 91 GLY A O 1
ATOM 724 N N . ASN A 1 92 ? 13.436 2.759 14.680 1.00 54.25 92 ASN A N 1
ATOM 725 C CA . ASN A 1 92 ? 13.683 2.012 15.919 1.00 54.25 92 ASN A CA 1
ATOM 726 C C . ASN A 1 92 ? 12.838 0.733 16.047 1.00 54.25 92 ASN A C 1
ATOM 728 O O . ASN A 1 92 ? 12.724 0.171 17.144 1.00 54.25 92 ASN A O 1
ATOM 732 N N . LEU A 1 93 ? 12.164 0.286 14.987 1.00 55.44 93 LEU A N 1
ATOM 733 C CA . LEU A 1 93 ? 11.611 -1.063 14.987 1.00 55.44 93 LEU A CA 1
ATOM 734 C C . LEU A 1 93 ? 12.758 -2.030 14.673 1.00 55.44 93 LEU A C 1
ATOM 736 O O . LEU A 1 93 ? 13.391 -1.875 13.632 1.00 55.44 93 LEU A O 1
ATOM 740 N N . PRO A 1 94 ? 13.065 -3.006 15.549 1.00 51.34 94 PRO A N 1
ATOM 741 C CA . PRO A 1 94 ? 14.025 -4.047 15.220 1.00 51.34 94 PRO A CA 1
ATOM 742 C C . PRO A 1 94 ? 13.447 -4.857 14.057 1.00 51.34 94 PRO A C 1
ATOM 744 O O . PRO A 1 94 ? 12.653 -5.780 14.249 1.00 51.34 94 PRO A O 1
ATOM 747 N N . PHE A 1 95 ? 13.795 -4.472 12.832 1.00 54.19 95 PHE A N 1
ATOM 748 C CA . PHE A 1 95 ? 13.527 -5.245 11.630 1.00 54.19 95 PHE A CA 1
ATOM 749 C C . PHE A 1 95 ? 14.537 -6.382 11.588 1.00 54.19 95 PHE A C 1
ATOM 751 O O . PHE A 1 95 ? 15.517 -6.354 10.860 1.00 54.19 95 PHE A O 1
ATOM 758 N N . SER A 1 96 ? 14.327 -7.3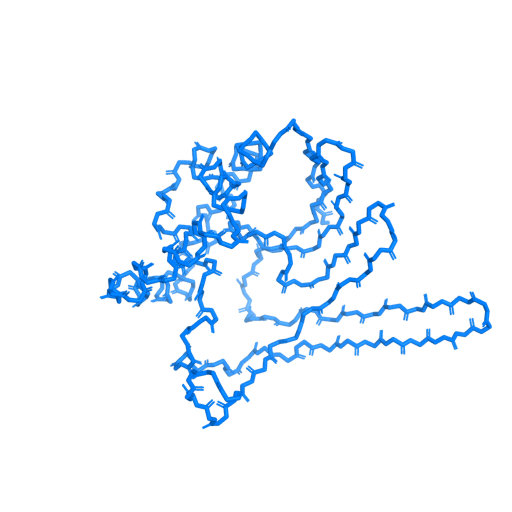83 12.435 1.00 49.66 96 SER A N 1
ATOM 759 C CA . SER A 1 96 ? 15.168 -8.575 12.475 1.00 49.66 96 SER A CA 1
ATOM 760 C C . SER A 1 96 ? 14.782 -9.612 11.409 1.00 49.66 96 SER A C 1
ATOM 762 O O . SER A 1 96 ? 15.124 -10.776 11.587 1.00 49.66 96 SER A O 1
ATOM 764 N N . ALA A 1 97 ? 13.980 -9.255 10.393 1.00 51.16 97 ALA A N 1
ATOM 765 C CA . ALA A 1 97 ? 13.353 -10.244 9.507 1.00 51.16 97 ALA A CA 1
ATOM 766 C C . ALA A 1 97 ? 12.784 -9.687 8.179 1.00 51.16 97 ALA A C 1
ATOM 768 O O . ALA A 1 97 ? 11.711 -10.130 7.770 1.00 51.16 97 ALA A O 1
ATOM 769 N N . ILE A 1 98 ? 13.426 -8.706 7.531 1.00 61.19 98 ILE A N 1
ATOM 770 C CA . ILE A 1 98 ? 13.070 -8.341 6.145 1.00 61.19 98 ILE A CA 1
ATOM 771 C C . ILE A 1 98 ? 14.328 -8.479 5.295 1.00 61.19 98 ILE A C 1
ATOM 773 O O . ILE A 1 98 ? 15.150 -7.570 5.257 1.00 61.19 98 ILE A O 1
ATOM 777 N N . ASP A 1 99 ? 14.455 -9.628 4.636 1.00 75.56 99 ASP A N 1
ATOM 778 C CA . ASP A 1 99 ? 15.607 -9.994 3.805 1.00 75.56 99 ASP A CA 1
ATOM 779 C C . ASP A 1 99 ? 15.214 -10.112 2.324 1.00 75.56 99 ASP A C 1
ATOM 781 O O . ASP A 1 99 ? 15.754 -10.940 1.587 1.00 75.56 99 ASP A O 1
ATOM 785 N N . CYS A 1 100 ? 14.272 -9.270 1.871 1.00 88.12 100 CYS A N 1
ATOM 786 C CA . CYS A 1 100 ? 13.821 -9.293 0.485 1.00 88.12 100 CYS A CA 1
ATOM 787 C C . CYS A 1 100 ? 15.016 -9.202 -0.471 1.00 88.12 100 CYS A C 1
ATOM 789 O O . CYS A 1 100 ? 15.988 -8.477 -0.229 1.00 88.12 100 CYS A O 1
ATOM 791 N N . SER A 1 101 ? 14.926 -9.902 -1.597 1.00 92.44 101 SER A N 1
ATOM 792 C CA . SER A 1 101 ? 15.987 -9.966 -2.604 1.00 92.44 101 SER A CA 1
ATOM 793 C C . SER A 1 101 ? 15.429 -9.618 -3.974 1.00 92.44 101 SER A C 1
ATOM 795 O O . SER A 1 101 ? 14.414 -10.174 -4.386 1.00 92.44 101 SER A O 1
ATOM 797 N N . SER A 1 102 ? 16.108 -8.719 -4.687 1.00 94.06 102 SER A N 1
ATOM 798 C CA . SER A 1 102 ? 15.695 -8.245 -6.012 1.00 94.06 102 SER A CA 1
ATOM 799 C C . SER A 1 102 ? 16.815 -8.473 -7.024 1.00 94.06 102 SER A C 1
ATOM 801 O O . SER A 1 102 ? 17.977 -8.180 -6.745 1.00 94.06 102 SER A O 1
ATOM 803 N N . ILE A 1 103 ? 16.475 -9.005 -8.198 1.00 94.94 103 ILE A N 1
ATOM 804 C CA . ILE A 1 103 ? 17.414 -9.293 -9.289 1.00 94.94 103 ILE A CA 1
ATOM 805 C C . ILE A 1 103 ? 16.893 -8.638 -10.563 1.00 94.94 103 ILE A C 1
ATOM 807 O O . ILE A 1 103 ? 15.723 -8.791 -10.916 1.00 94.94 103 ILE A O 1
ATOM 811 N N . VAL A 1 104 ? 17.786 -7.942 -11.266 1.00 94.62 104 VAL A N 1
ATOM 812 C CA . VAL A 1 104 ? 17.526 -7.383 -12.593 1.00 94.62 104 VAL A CA 1
ATOM 813 C C . VAL A 1 104 ? 18.615 -7.857 -13.536 1.00 94.62 104 VAL A C 1
ATOM 815 O O . VAL A 1 104 ? 19.796 -7.603 -13.301 1.00 94.62 104 VAL A O 1
ATOM 818 N N . GLU A 1 105 ? 18.225 -8.528 -14.613 1.00 96.19 105 GLU A N 1
ATOM 819 C CA . GLU A 1 105 ? 19.164 -9.030 -15.612 1.00 96.19 105 GLU A CA 1
ATOM 820 C C . GLU A 1 105 ? 18.654 -8.754 -17.024 1.00 96.19 105 GLU A C 1
ATOM 822 O O . GLU A 1 105 ? 17.482 -8.959 -17.339 1.00 96.19 105 GLU A O 1
ATOM 827 N N . LYS A 1 106 ? 19.546 -8.298 -17.904 1.00 96.44 106 LYS A N 1
ATOM 828 C CA . LYS A 1 106 ? 19.254 -8.155 -19.328 1.00 96.44 106 LYS A CA 1
ATOM 829 C C . LYS A 1 106 ? 19.850 -9.338 -20.086 1.00 96.44 106 LYS A C 1
ATOM 831 O O . LYS A 1 106 ? 21.069 -9.450 -20.168 1.00 96.44 106 LYS A O 1
ATOM 836 N N . ILE A 1 107 ? 18.991 -10.165 -20.6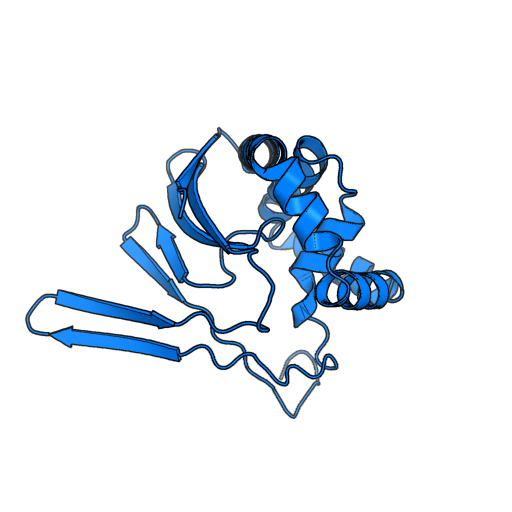81 1.00 96.69 107 ILE A N 1
ATOM 837 C CA . ILE A 1 107 ? 19.385 -11.294 -21.534 1.00 96.69 107 ILE A CA 1
ATOM 838 C C . ILE A 1 107 ? 18.817 -11.035 -22.933 1.00 96.69 107 ILE A C 1
ATOM 840 O O . ILE A 1 107 ? 17.606 -10.868 -23.110 1.00 96.69 107 ILE A O 1
ATOM 844 N N . ASP A 1 108 ? 19.702 -10.959 -23.927 1.00 95.50 108 ASP A N 1
ATOM 845 C CA . ASP A 1 108 ? 19.404 -10.521 -25.294 1.00 95.50 108 ASP A CA 1
ATOM 846 C C . ASP A 1 108 ? 18.708 -9.139 -25.338 1.00 95.50 108 ASP A C 1
ATOM 848 O O . ASP A 1 108 ? 19.262 -8.114 -24.929 1.00 95.50 108 ASP A O 1
ATOM 852 N N . SER A 1 109 ? 17.477 -9.103 -25.855 1.00 94.31 109 SER A N 1
ATOM 853 C CA . SER A 1 109 ? 16.620 -7.919 -25.974 1.00 94.31 109 SER A CA 1
ATOM 854 C C . SER A 1 109 ? 15.575 -7.809 -24.859 1.00 94.31 109 SER A C 1
ATOM 856 O O . SER A 1 109 ? 14.721 -6.926 -24.916 1.00 94.31 109 SER A O 1
ATOM 858 N N . LYS A 1 110 ? 15.627 -8.683 -23.845 1.00 93.75 110 LYS A N 1
ATOM 859 C CA . LYS A 1 110 ? 14.657 -8.734 -22.744 1.00 93.75 110 LYS A CA 1
ATOM 860 C C . LYS A 1 110 ? 15.308 -8.353 -21.421 1.00 93.75 110 LYS A C 1
ATOM 862 O O . LYS A 1 110 ? 16.478 -8.649 -21.188 1.00 93.75 110 LYS A O 1
ATOM 867 N N . VAL A 1 111 ? 14.526 -7.724 -20.550 1.00 92.69 111 VAL A N 1
ATOM 868 C CA . VAL A 1 111 ? 14.906 -7.469 -19.159 1.00 92.69 111 VAL A CA 1
ATOM 869 C C . VAL A 1 111 ? 14.053 -8.359 -18.265 1.00 92.69 111 VAL A C 1
ATOM 871 O O . VAL A 1 111 ? 12.831 -8.399 -18.406 1.00 92.69 111 VAL A O 1
ATOM 874 N N . TYR A 1 112 ? 14.712 -9.093 -17.381 1.00 92.88 112 TYR A N 1
ATOM 875 C CA . TYR A 1 112 ? 14.112 -9.967 -16.390 1.00 92.88 112 TYR A CA 1
ATOM 876 C C . TYR A 1 112 ? 14.204 -9.287 -15.033 1.00 92.88 112 TYR A C 1
ATOM 878 O O . TYR A 1 112 ? 15.264 -8.794 -14.650 1.00 92.88 112 TYR A O 1
ATOM 886 N N . PHE A 1 113 ? 13.082 -9.280 -14.325 1.00 92.88 113 PHE A N 1
ATOM 887 C CA . PHE A 1 113 ? 12.960 -8.756 -12.975 1.00 92.88 113 PHE A CA 1
ATOM 888 C C . PHE A 1 113 ? 12.455 -9.879 -12.075 1.00 92.88 113 PHE A C 1
ATOM 890 O O . PHE A 1 113 ? 11.455 -10.527 -12.391 1.00 92.88 113 PHE A O 1
ATOM 897 N N . GLY A 1 114 ? 13.158 -10.116 -10.974 1.00 92.19 114 GLY A N 1
ATOM 898 C CA . GLY A 1 114 ? 12.780 -11.078 -9.948 1.00 92.19 114 GLY A CA 1
ATOM 899 C C . GLY A 1 114 ? 12.798 -10.418 -8.579 1.00 92.19 114 GLY A C 1
ATOM 900 O O . GLY A 1 114 ? 13.672 -9.599 -8.303 1.00 92.19 114 GLY A O 1
ATOM 901 N N . HIS A 1 115 ? 11.838 -10.781 -7.736 1.00 93.00 115 HIS A N 1
ATOM 902 C CA . HIS A 1 115 ? 11.744 -10.301 -6.367 1.00 93.00 115 HIS A CA 1
ATOM 903 C C . HIS A 1 115 ? 11.223 -11.417 -5.461 1.00 93.00 115 HIS A C 1
ATOM 905 O O . HIS A 1 115 ? 10.181 -12.007 -5.754 1.00 93.00 115 HIS A O 1
ATOM 911 N N . ASN A 1 116 ? 11.939 -11.684 -4.373 1.00 91.19 116 ASN A N 1
ATOM 912 C CA . ASN A 1 116 ? 11.427 -12.456 -3.249 1.00 91.19 116 ASN A CA 1
ATOM 913 C C . ASN A 1 116 ? 10.994 -11.482 -2.157 1.00 91.19 116 ASN A C 1
ATOM 915 O O . ASN A 1 116 ? 11.787 -10.641 -1.735 1.00 91.19 116 ASN A O 1
ATOM 919 N N . GLU A 1 117 ? 9.747 -11.635 -1.722 1.00 88.44 117 GLU A N 1
ATOM 920 C CA . GLU A 1 117 ? 9.156 -10.870 -0.631 1.00 88.44 117 GLU A CA 1
ATOM 921 C C . GLU A 1 117 ? 9.240 -11.698 0.652 1.00 88.44 117 GLU A C 1
ATOM 923 O O . GLU A 1 117 ? 8.520 -12.691 0.806 1.00 88.44 117 GLU A O 1
ATOM 928 N N . ASP A 1 118 ? 10.124 -11.289 1.558 1.00 85.12 118 ASP A N 1
ATOM 929 C CA . ASP A 1 118 ? 10.367 -11.970 2.823 1.00 85.12 118 ASP A CA 1
ATOM 930 C C . ASP A 1 118 ? 9.758 -11.177 3.980 1.00 85.12 118 ASP A C 1
ATOM 932 O O . ASP A 1 118 ? 10.095 -10.021 4.234 1.00 85.12 118 ASP A O 1
ATOM 936 N N . TRP A 1 119 ? 8.871 -11.836 4.722 1.00 76.00 119 TRP A N 1
ATOM 937 C CA . TRP A 1 119 ? 8.245 -11.279 5.915 1.00 76.00 119 TRP A CA 1
ATOM 938 C C . TRP A 1 119 ? 8.121 -12.335 7.010 1.00 76.00 119 TRP A C 1
ATOM 940 O O . TRP A 1 119 ? 8.299 -13.533 6.782 1.00 76.00 119 TRP A O 1
ATOM 950 N N . SER A 1 120 ? 7.790 -11.894 8.226 1.00 69.31 120 SER A N 1
ATOM 951 C CA . SER A 1 120 ? 7.644 -12.775 9.387 1.00 69.31 120 SER A CA 1
ATOM 952 C C . SER A 1 120 ? 6.764 -14.003 9.097 1.00 69.31 120 SER A C 1
ATOM 954 O O . SER A 1 120 ? 5.634 -13.901 8.599 1.00 69.31 120 SER A O 1
ATOM 956 N N . SER A 1 121 ? 7.287 -15.182 9.449 1.00 56.59 121 SER A N 1
ATOM 957 C CA . SER A 1 121 ? 6.595 -16.459 9.285 1.00 56.59 121 SER A CA 1
ATOM 958 C C . SER A 1 121 ? 5.270 -16.449 10.051 1.00 56.59 121 SER A C 1
ATOM 960 O O . SER A 1 121 ? 5.258 -16.237 11.264 1.00 56.59 121 SER A O 1
ATOM 962 N N . GLY A 1 122 ? 4.159 -16.712 9.359 1.00 56.84 122 GLY A N 1
ATOM 963 C CA . GLY A 1 122 ? 2.842 -16.882 9.984 1.00 56.84 122 GLY A CA 1
ATOM 964 C C . GLY A 1 122 ? 1.811 -15.798 9.674 1.00 56.84 122 GLY A C 1
ATOM 965 O O . GLY A 1 122 ? 0.702 -15.866 10.201 1.00 56.84 122 GLY A O 1
ATOM 966 N N . THR A 1 123 ? 2.117 -14.830 8.805 1.00 63.00 123 THR A N 1
ATOM 967 C CA . THR A 1 123 ? 1.137 -13.818 8.388 1.00 63.00 123 THR A CA 1
ATOM 968 C C . THR A 1 123 ? 0.794 -13.947 6.898 1.00 63.00 123 THR A C 1
ATOM 970 O O . THR A 1 123 ? 1.535 -13.523 6.022 1.00 63.00 123 THR A O 1
ATOM 973 N N . ASN A 1 124 ? -0.358 -14.554 6.588 1.00 75.94 124 ASN A N 1
ATOM 974 C CA . ASN A 1 124 ? -0.900 -14.608 5.221 1.00 75.94 124 ASN A CA 1
ATOM 975 C C . ASN A 1 124 ? -1.618 -13.288 4.885 1.00 75.94 124 ASN A C 1
ATOM 977 O O . ASN A 1 124 ? -2.847 -13.232 4.806 1.00 75.94 124 ASN A O 1
ATOM 981 N N . GLY A 1 125 ? -0.839 -12.212 4.760 1.00 87.44 125 GLY A N 1
ATOM 982 C CA . GLY A 1 125 ? -1.335 -10.863 4.471 1.00 87.44 125 GLY A CA 1
ATOM 983 C C . GLY A 1 125 ? -1.300 -10.454 3.003 1.00 87.44 125 GLY A C 1
ATOM 984 O O . GLY A 1 125 ? -1.852 -9.413 2.671 1.00 87.44 125 GLY A O 1
ATOM 985 N N . LEU A 1 126 ? -0.647 -11.246 2.154 1.00 90.62 126 LEU A N 1
ATOM 986 C CA . LEU A 1 126 ? -0.320 -10.883 0.779 1.00 90.62 126 LEU A CA 1
ATOM 987 C C . LEU A 1 126 ? -1.442 -11.214 -0.209 1.00 90.62 126 LEU A C 1
ATOM 989 O O . LEU A 1 126 ? -2.123 -12.240 -0.089 1.00 90.62 126 LEU A O 1
ATOM 993 N N . PHE A 1 127 ? -1.598 -10.365 -1.220 1.00 94.00 127 PHE A N 1
ATOM 994 C CA . PHE A 1 127 ? -2.486 -10.585 -2.356 1.00 94.00 127 PHE A CA 1
ATOM 995 C C . PHE A 1 127 ? -1.995 -9.833 -3.599 1.00 94.00 127 PHE A C 1
ATOM 997 O O . PHE A 1 127 ? -1.168 -8.924 -3.513 1.00 94.00 127 PHE A O 1
ATOM 1004 N N . MET A 1 128 ? -2.519 -10.221 -4.764 1.00 96.38 128 MET A N 1
ATOM 1005 C CA . MET A 1 128 ? -2.291 -9.493 -6.010 1.00 96.38 128 MET A CA 1
ATOM 1006 C C . MET A 1 128 ? -3.392 -8.453 -6.204 1.00 96.38 128 MET A C 1
ATOM 1008 O O . MET A 1 128 ? -4.576 -8.780 -6.118 1.00 96.38 128 MET A O 1
ATOM 1012 N N . LEU A 1 129 ? -3.008 -7.226 -6.520 1.00 97.69 129 LEU A N 1
ATOM 1013 C CA . LEU A 1 129 ? -3.885 -6.112 -6.841 1.00 97.69 129 LEU A CA 1
ATOM 1014 C C . LEU A 1 129 ? -3.721 -5.753 -8.317 1.00 97.69 129 LEU A C 1
ATOM 1016 O O . LEU A 1 129 ? -2.617 -5.484 -8.773 1.00 97.69 129 LEU A O 1
ATOM 1020 N N . ASP A 1 130 ? -4.825 -5.736 -9.047 1.00 97.94 130 ASP A N 1
ATOM 1021 C CA . ASP A 1 130 ? -4.944 -5.231 -10.412 1.00 97.94 130 ASP A CA 1
ATOM 1022 C C . ASP A 1 130 ? -5.888 -4.027 -10.349 1.00 97.94 130 ASP A C 1
ATOM 1024 O O . ASP A 1 130 ? -7.115 -4.175 -10.315 1.00 97.94 130 ASP A O 1
ATOM 1028 N N . MET A 1 131 ? -5.307 -2.838 -10.192 1.00 97.44 131 MET A N 1
ATOM 1029 C CA . MET A 1 131 ? -6.051 -1.599 -9.999 1.00 97.44 131 MET A CA 1
ATOM 1030 C C . MET A 1 131 ? -5.933 -0.666 -11.191 1.00 97.44 131 MET A C 1
ATOM 1032 O O . MET A 1 131 ? -4.879 -0.563 -11.811 1.00 97.44 131 MET A O 1
ATOM 1036 N N . ARG A 1 132 ? -7.001 0.072 -11.481 1.00 98.19 132 ARG A N 1
ATOM 1037 C CA . ARG A 1 132 ? -7.004 1.141 -12.480 1.00 98.19 132 ARG A CA 1
ATOM 1038 C C . ARG A 1 132 ? -7.575 2.427 -11.901 1.00 98.19 132 ARG A C 1
ATOM 1040 O O . ARG A 1 132 ? -8.712 2.437 -11.434 1.00 98.19 132 ARG A O 1
ATOM 1047 N N . ILE A 1 133 ? -6.802 3.503 -11.981 1.00 97.06 133 ILE A N 1
ATOM 1048 C CA . ILE A 1 133 ? -7.214 4.857 -11.610 1.00 97.06 133 ILE A CA 1
ATOM 1049 C C . ILE A 1 133 ? -7.105 5.708 -12.870 1.00 97.06 133 ILE A C 1
ATOM 1051 O O . ILE A 1 133 ? -6.005 5.934 -13.377 1.00 97.06 133 ILE A O 1
ATOM 1055 N N . ASN A 1 134 ? -8.246 6.155 -13.395 1.00 94.19 134 ASN A N 1
ATOM 1056 C CA . ASN A 1 134 ? -8.315 6.811 -14.704 1.00 94.19 134 ASN A CA 1
ATOM 1057 C C . ASN A 1 134 ? -7.614 5.965 -15.788 1.00 94.19 134 ASN A C 1
ATOM 1059 O O . ASN A 1 134 ? -7.974 4.804 -15.998 1.00 94.19 134 ASN A O 1
ATOM 1063 N N . ASP A 1 135 ? -6.598 6.526 -16.443 1.00 93.81 135 ASP A N 1
ATOM 1064 C CA . ASP A 1 135 ? -5.858 5.889 -17.538 1.00 93.81 135 ASP A CA 1
ATOM 1065 C C . ASP A 1 135 ? -4.626 5.097 -17.066 1.00 93.81 135 ASP A C 1
ATOM 1067 O O . ASP A 1 135 ? -3.904 4.507 -17.875 1.00 93.81 135 ASP A O 1
ATOM 1071 N N . VAL A 1 136 ? -4.365 5.062 -15.756 1.00 96.12 136 VAL A N 1
ATOM 1072 C CA . VAL A 1 136 ? -3.212 4.363 -15.180 1.00 96.12 136 VAL A CA 1
ATOM 1073 C C . VAL A 1 136 ? -3.668 3.056 -14.550 1.00 96.12 136 VAL A C 1
ATOM 1075 O O . VAL A 1 136 ? -4.474 3.052 -13.621 1.00 96.12 136 VAL A O 1
ATOM 1078 N N . SER A 1 137 ? -3.136 1.933 -15.037 1.00 97.38 137 SER A N 1
ATOM 1079 C CA . SER A 1 137 ? -3.298 0.635 -14.376 1.00 97.38 137 SER A CA 1
ATOM 1080 C C . SER A 1 137 ? -2.042 0.276 -13.599 1.00 97.38 137 SER A C 1
ATOM 1082 O O . SER A 1 137 ? -0.941 0.467 -14.113 1.00 97.38 137 SER A O 1
ATOM 1084 N N . ILE A 1 138 ? -2.198 -0.293 -12.411 1.00 97.69 138 ILE A N 1
ATOM 1085 C CA . ILE A 1 138 ? -1.127 -0.799 -11.559 1.00 97.69 138 ILE A CA 1
ATOM 1086 C C . ILE A 1 138 ? -1.432 -2.257 -11.225 1.00 97.69 138 ILE A C 1
ATOM 1088 O O . ILE A 1 138 ? -2.512 -2.587 -10.740 1.00 97.69 138 ILE A O 1
ATOM 1092 N N . PHE A 1 139 ? -0.455 -3.122 -11.473 1.00 97.38 139 PHE A N 1
ATOM 1093 C CA . PHE A 1 139 ? -0.473 -4.514 -11.056 1.00 97.38 139 PHE A CA 1
ATOM 1094 C C . PHE A 1 139 ? 0.585 -4.706 -9.975 1.00 97.38 139 PHE A C 1
ATOM 1096 O O . PHE A 1 139 ? 1.775 -4.559 -10.249 1.00 97.38 139 PHE A O 1
ATOM 1103 N N . ALA A 1 140 ? 0.164 -4.988 -8.748 1.00 96.44 140 ALA A N 1
ATOM 1104 C CA . ALA A 1 140 ? 1.031 -4.995 -7.579 1.00 96.44 140 ALA A CA 1
ATOM 1105 C C . ALA A 1 140 ? 0.831 -6.246 -6.729 1.00 96.44 140 ALA A C 1
ATOM 1107 O O . ALA A 1 140 ? -0.274 -6.772 -6.614 1.00 96.44 140 ALA A O 1
ATOM 1108 N N . PHE A 1 141 ? 1.903 -6.681 -6.087 1.00 94.56 141 PHE A N 1
ATOM 1109 C CA . PHE A 1 141 ? 1.847 -7.581 -4.949 1.00 94.56 141 PHE A CA 1
ATOM 1110 C C . PHE A 1 141 ? 1.936 -6.735 -3.683 1.00 94.56 141 PHE A C 1
ATOM 1112 O O . PHE A 1 141 ? 2.823 -5.893 -3.557 1.00 94.56 141 PHE A O 1
ATOM 1119 N N . THR A 1 142 ? 0.962 -6.863 -2.787 1.00 93.19 142 THR A N 1
ATOM 1120 C CA . THR A 1 142 ? 0.883 -6.009 -1.594 1.00 93.19 142 THR A CA 1
ATOM 1121 C C . THR A 1 142 ? 0.175 -6.717 -0.444 1.00 93.19 142 THR A C 1
ATOM 1123 O O . THR A 1 142 ? -0.355 -7.820 -0.605 1.00 93.19 142 THR A O 1
ATOM 1126 N N . TYR A 1 143 ? 0.166 -6.083 0.727 1.00 93.56 143 TYR A N 1
ATOM 1127 C CA . TYR A 1 143 ? -0.492 -6.582 1.926 1.00 93.56 143 TYR A CA 1
ATOM 1128 C C . TYR A 1 143 ? -1.849 -5.917 2.155 1.00 93.56 143 TYR A C 1
ATOM 1130 O O . TYR A 1 143 ? -2.062 -4.747 1.837 1.00 93.56 143 TYR A O 1
ATOM 1138 N N . TYR A 1 144 ? -2.778 -6.645 2.771 1.00 95.19 144 TYR A N 1
ATOM 1139 C CA . TYR A 1 144 ? -4.078 -6.092 3.146 1.00 95.19 144 TYR A CA 1
ATOM 1140 C C . TYR A 1 144 ? -3.935 -4.870 4.063 1.00 95.19 144 TYR A C 1
ATOM 1142 O O . TYR A 1 144 ? -3.393 -4.962 5.161 1.00 95.19 144 TYR A O 1
ATOM 1150 N N . GLY A 1 145 ? -4.494 -3.736 3.637 1.00 95.00 145 GLY A N 1
ATOM 1151 C CA . GLY A 1 145 ? -4.492 -2.490 4.411 1.00 95.00 145 GLY A CA 1
ATOM 1152 C C . GLY A 1 145 ? -3.263 -1.606 4.184 1.00 95.00 145 GLY A C 1
ATOM 1153 O O . GLY A 1 145 ? -3.219 -0.515 4.749 1.00 95.00 145 GLY A O 1
ATOM 1154 N N . LEU A 1 146 ? -2.309 -2.039 3.354 1.00 94.69 146 LEU A N 1
ATOM 1155 C CA . LEU A 1 146 ? -1.244 -1.186 2.832 1.00 94.69 146 LEU A CA 1
ATOM 1156 C C . LEU A 1 146 ? -1.598 -0.681 1.431 1.00 94.69 146 LEU A C 1
ATOM 1158 O O . LEU A 1 146 ? -2.242 -1.386 0.648 1.00 94.69 146 LEU A O 1
ATOM 1162 N N . LEU A 1 147 ? -1.151 0.532 1.117 1.00 95.81 147 LEU A N 1
ATOM 1163 C CA . LEU A 1 147 ? -1.108 1.045 -0.249 1.00 95.81 147 LEU A CA 1
ATOM 1164 C C . LEU A 1 147 ? -0.169 0.177 -1.104 1.00 95.81 147 LEU A C 1
ATOM 1166 O O . LEU A 1 147 ? 0.718 -0.517 -0.598 1.00 95.81 147 LEU A O 1
ATOM 1170 N N . SER A 1 148 ? -0.363 0.181 -2.423 1.00 92.94 148 SER A N 1
ATOM 1171 C CA . SER A 1 148 ? 0.570 -0.507 -3.324 1.00 92.94 148 SER A CA 1
ATOM 1172 C C . SER A 1 148 ? 1.947 0.167 -3.305 1.00 92.94 148 SER A C 1
ATOM 1174 O O . SER A 1 148 ? 2.018 1.390 -3.230 1.00 92.94 148 SER A O 1
ATOM 1176 N N . GLY A 1 149 ? 3.024 -0.614 -3.437 1.00 86.88 149 GLY A N 1
ATOM 1177 C CA . GLY A 1 149 ? 4.402 -0.092 -3.437 1.00 86.88 149 GLY A CA 1
ATOM 1178 C C . GLY A 1 149 ? 5.293 -0.619 -2.310 1.00 86.88 149 GLY A C 1
ATOM 1179 O O . GLY A 1 149 ? 6.412 -0.151 -2.165 1.00 86.88 149 GLY A O 1
ATOM 1180 N N . ILE A 1 150 ? 4.818 -1.596 -1.534 1.00 86.44 150 ILE A N 1
ATOM 1181 C CA . ILE A 1 150 ? 5.578 -2.211 -0.433 1.00 86.44 150 ILE A CA 1
ATOM 1182 C C . ILE A 1 150 ? 6.328 -3.497 -0.836 1.00 86.44 150 ILE A C 1
ATOM 1184 O O . ILE A 1 150 ? 7.157 -3.983 -0.087 1.00 86.44 150 ILE A O 1
ATOM 1188 N N . SER A 1 151 ? 6.039 -4.061 -2.010 1.00 90.38 151 SER A N 1
ATOM 1189 C CA . SER A 1 151 ? 6.740 -5.234 -2.551 1.00 90.38 151 SER A CA 1
ATOM 1190 C C . SER A 1 151 ? 7.088 -4.970 -4.018 1.00 90.38 151 SER A C 1
ATOM 1192 O O . SER A 1 151 ? 7.750 -3.973 -4.313 1.00 90.38 151 SER A O 1
ATOM 1194 N N . PHE A 1 152 ? 6.615 -5.791 -4.958 1.00 93.56 152 PHE A N 1
ATOM 1195 C CA . PHE A 1 152 ? 6.775 -5.540 -6.387 1.00 93.56 152 PHE A CA 1
ATOM 1196 C C . PHE A 1 152 ? 5.503 -5.001 -7.045 1.00 93.56 152 PHE A C 1
ATOM 1198 O O . PHE A 1 152 ? 4.377 -5.375 -6.704 1.00 93.56 152 PHE A O 1
ATOM 1205 N N . SER A 1 153 ? 5.676 -4.145 -8.047 1.00 95.50 153 SER A N 1
ATOM 1206 C CA . SER A 1 153 ? 4.581 -3.657 -8.878 1.00 95.50 153 SER A CA 1
ATOM 1207 C C . SER A 1 153 ? 5.036 -3.305 -10.290 1.00 95.50 153 SER A C 1
ATOM 1209 O O . SER A 1 153 ? 6.224 -3.143 -10.575 1.00 95.50 153 SER A O 1
ATOM 1211 N N . LYS A 1 154 ? 4.063 -3.199 -11.194 1.00 95.62 154 LYS A N 1
ATOM 1212 C CA . LYS A 1 154 ? 4.228 -2.579 -12.505 1.00 95.62 154 LYS A CA 1
ATOM 1213 C C . LYS A 1 154 ? 3.050 -1.674 -12.835 1.00 95.62 154 LYS A C 1
ATOM 1215 O O . LYS A 1 154 ? 1.950 -1.910 -12.336 1.00 95.62 154 LYS A O 1
ATOM 1220 N N . ASN A 1 155 ? 3.245 -0.695 -13.712 1.00 96.44 155 ASN A N 1
ATOM 1221 C CA . ASN A 1 155 ? 2.155 0.146 -14.217 1.00 96.44 155 ASN A CA 1
ATOM 1222 C C . ASN A 1 155 ? 1.943 0.020 -15.741 1.00 96.44 155 ASN A C 1
ATOM 1224 O O . ASN A 1 155 ? 2.696 -0.671 -16.427 1.00 96.44 155 ASN A O 1
ATOM 1228 N N . SER A 1 156 ? 0.914 0.686 -16.280 1.00 97.31 156 SER A N 1
ATOM 1229 C CA . SER A 1 156 ? 0.589 0.716 -17.721 1.00 97.31 156 SER A CA 1
ATOM 1230 C C . SER A 1 156 ? 1.651 1.382 -18.602 1.00 97.31 156 SER A C 1
ATOM 1232 O O . SER A 1 156 ? 1.571 1.274 -19.823 1.00 9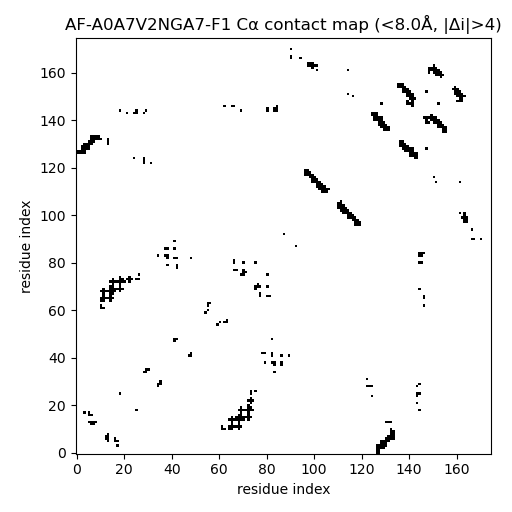7.31 156 SER A O 1
ATOM 1234 N N . TYR A 1 157 ? 2.643 2.050 -18.009 1.00 96.75 157 TYR A N 1
ATOM 1235 C CA . TYR A 1 157 ? 3.782 2.648 -18.711 1.00 96.75 157 TYR A CA 1
ATOM 1236 C C . TYR A 1 157 ? 5.015 1.735 -18.715 1.00 96.75 157 TYR A C 1
ATOM 1238 O O . TYR A 1 157 ? 6.104 2.186 -19.062 1.00 96.75 157 TYR A O 1
ATOM 1246 N N . GLU A 1 158 ? 4.854 0.466 -18.323 1.00 92.31 158 GLU A N 1
ATOM 1247 C CA . GLU A 1 158 ? 5.930 -0.529 -18.244 1.00 92.31 158 GLU A CA 1
ATOM 1248 C C . GLU A 1 158 ? 7.067 -0.116 -17.289 1.00 92.31 158 GLU A C 1
ATOM 1250 O O . GLU A 1 158 ? 8.221 -0.517 -17.452 1.00 92.31 158 GLU A O 1
ATOM 1255 N N . ILE A 1 159 ? 6.741 0.671 -16.256 1.00 93.81 159 ILE A N 1
ATOM 1256 C CA . ILE A 1 159 ? 7.636 0.898 -15.119 1.00 93.81 159 ILE A CA 1
ATOM 1257 C C . ILE A 1 159 ? 7.459 -0.266 -14.152 1.00 93.81 159 ILE A C 1
ATOM 1259 O O . ILE A 1 159 ? 6.342 -0.535 -13.710 1.00 93.81 159 ILE A O 1
ATOM 1263 N N . PHE A 1 160 ? 8.569 -0.918 -13.813 1.00 93.81 160 PHE A N 1
ATOM 1264 C CA . PHE A 1 160 ? 8.647 -1.981 -12.816 1.00 93.81 160 PHE A CA 1
ATOM 1265 C C . PHE A 1 160 ? 9.306 -1.440 -11.550 1.00 93.81 160 PHE A C 1
ATOM 1267 O O . PHE A 1 160 ? 10.296 -0.711 -11.622 1.00 93.81 160 PHE A O 1
ATOM 1274 N N . PHE A 1 161 ? 8.758 -1.806 -10.399 1.00 93.06 161 PHE A N 1
ATOM 1275 C CA . PHE A 1 161 ? 9.212 -1.360 -9.090 1.00 93.06 161 PHE A CA 1
ATOM 1276 C C . PHE A 1 161 ? 9.325 -2.556 -8.143 1.00 93.06 161 PHE A C 1
ATOM 1278 O O . PHE A 1 161 ? 8.493 -3.462 -8.179 1.00 93.06 161 PHE A O 1
ATOM 1285 N N . THR A 1 162 ? 10.351 -2.544 -7.296 1.00 93.06 162 THR A N 1
ATOM 1286 C CA . THR A 1 162 ? 10.563 -3.505 -6.208 1.00 93.06 162 THR A CA 1
ATOM 1287 C C . THR A 1 162 ? 11.111 -2.757 -5.002 1.00 93.06 162 THR A C 1
ATOM 1289 O O . THR A 1 162 ? 11.945 -1.866 -5.178 1.00 93.06 162 THR A O 1
ATOM 1292 N N . MET A 1 163 ? 10.713 -3.153 -3.798 1.00 89.81 163 MET A N 1
ATOM 1293 C CA . MET A 1 163 ? 11.206 -2.565 -2.556 1.00 89.81 163 MET A CA 1
ATOM 1294 C C . MET A 1 163 ? 11.945 -3.605 -1.719 1.00 89.81 163 MET A C 1
ATOM 1296 O O . MET A 1 163 ? 11.497 -4.738 -1.591 1.00 89.81 163 MET A O 1
ATOM 1300 N N . ASN A 1 164 ? 13.062 -3.208 -1.113 1.00 88.06 164 ASN A N 1
ATOM 1301 C CA . ASN A 1 164 ? 13.779 -4.026 -0.144 1.00 88.06 164 ASN A CA 1
ATOM 1302 C C . ASN A 1 164 ? 13.875 -3.239 1.163 1.00 88.06 164 ASN A C 1
ATOM 1304 O O . ASN A 1 164 ? 14.197 -2.049 1.145 1.00 88.06 164 ASN A O 1
ATOM 1308 N N . GLY A 1 165 ? 13.615 -3.905 2.288 1.00 81.88 165 GLY A N 1
ATOM 1309 C CA . GLY A 1 165 ? 13.864 -3.322 3.601 1.00 81.88 165 GLY A CA 1
ATOM 1310 C C . GLY A 1 165 ? 15.355 -3.044 3.782 1.00 81.88 165 GLY A C 1
ATOM 1311 O O . GLY A 1 165 ? 16.192 -3.899 3.503 1.00 81.88 165 GLY A O 1
ATOM 1312 N N . LEU A 1 166 ? 15.692 -1.842 4.246 1.00 79.62 166 LEU A N 1
ATOM 1313 C CA . LEU A 1 166 ? 17.059 -1.459 4.582 1.00 79.62 166 LEU A CA 1
ATOM 1314 C C . LEU A 1 166 ? 17.094 -0.941 6.014 1.00 79.62 166 LEU A C 1
ATOM 1316 O O . LEU A 1 166 ? 16.248 -0.148 6.424 1.00 79.62 166 LEU A O 1
ATOM 1320 N N . VAL A 1 167 ? 18.103 -1.370 6.767 1.00 75.81 167 VAL A N 1
ATOM 1321 C CA . VAL A 1 167 ? 18.360 -0.865 8.116 1.00 75.81 167 VAL A CA 1
ATOM 1322 C C . VAL A 1 167 ? 19.546 0.086 8.049 1.00 75.81 167 VAL A C 1
ATOM 1324 O O . VAL A 1 167 ? 20.640 -0.302 7.639 1.00 75.81 167 VAL A O 1
ATOM 1327 N N . CYS A 1 168 ? 19.328 1.337 8.452 1.00 72.50 168 CYS A N 1
ATOM 1328 C CA . CYS A 1 168 ? 20.389 2.327 8.567 1.00 72.50 168 CYS A CA 1
ATOM 1329 C C . CYS A 1 168 ? 20.865 2.423 10.020 1.00 72.50 168 CYS A C 1
ATOM 1331 O O . CYS A 1 168 ? 20.056 2.530 10.939 1.00 72.50 168 CYS A O 1
ATOM 1333 N N . ASN A 1 169 ? 22.184 2.436 10.227 1.00 73.25 169 ASN A N 1
ATOM 1334 C CA . ASN A 1 169 ? 22.773 2.711 11.543 1.00 73.25 169 ASN A CA 1
ATOM 1335 C C . ASN A 1 169 ? 22.727 4.208 11.904 1.00 73.25 169 ASN A C 1
ATOM 1337 O O . ASN A 1 169 ? 22.962 4.570 13.056 1.00 73.25 169 ASN A O 1
ATOM 1341 N N . ASP A 1 170 ? 22.447 5.073 10.926 1.00 74.44 170 ASP A N 1
ATOM 1342 C CA . ASP A 1 170 ? 22.270 6.509 11.103 1.00 74.44 170 ASP A CA 1
ATOM 1343 C C . A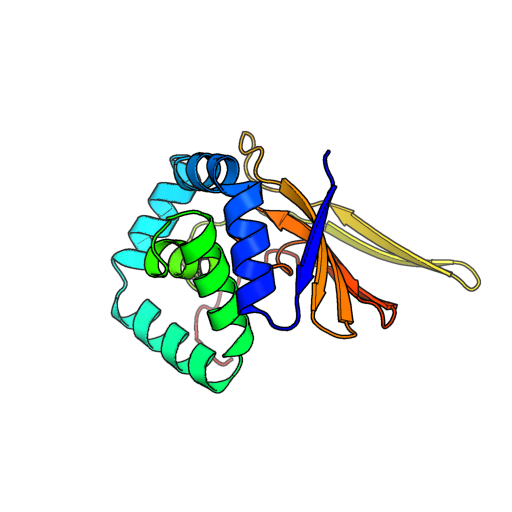SP A 1 170 ? 20.792 6.874 10.947 1.00 74.44 170 ASP A C 1
ATOM 1345 O O . ASP A 1 170 ? 20.223 6.796 9.861 1.00 74.44 170 ASP A O 1
ATOM 1349 N N . LEU A 1 171 ? 20.167 7.252 12.060 1.00 69.00 171 LEU A N 1
ATOM 1350 C CA . LEU A 1 171 ? 18.743 7.585 12.128 1.00 69.00 171 LEU A CA 1
ATOM 1351 C C . LEU A 1 171 ? 18.484 9.097 12.034 1.00 69.00 171 LEU A C 1
ATOM 1353 O O . LEU A 1 171 ? 17.380 9.557 12.333 1.00 69.00 171 LEU A O 1
ATOM 1357 N N . ARG A 1 172 ? 19.496 9.896 11.672 1.00 69.56 172 ARG A N 1
ATOM 1358 C CA . ARG A 1 172 ? 19.324 11.336 11.447 1.00 69.56 172 ARG A CA 1
ATOM 1359 C C . ARG A 1 172 ? 18.505 11.558 10.175 1.00 69.56 172 ARG A C 1
ATOM 1361 O O . ARG A 1 172 ? 18.849 11.064 9.109 1.00 69.56 172 ARG A O 1
ATOM 1368 N N . ILE A 1 173 ? 17.425 12.324 10.290 1.00 61.38 173 ILE A N 1
ATOM 1369 C CA . ILE A 1 173 ? 16.551 12.668 9.162 1.00 61.38 173 ILE A CA 1
ATOM 1370 C C . ILE A 1 173 ? 17.272 13.684 8.257 1.00 61.38 173 ILE A C 1
ATOM 1372 O O . ILE A 1 173 ? 17.708 14.725 8.747 1.00 61.38 173 ILE A O 1
ATOM 1376 N N . GLY A 1 174 ? 17.357 13.408 6.949 1.00 58.34 174 GLY A N 1
ATOM 1377 C CA . GLY A 1 174 ? 17.827 14.365 5.932 1.00 58.34 174 GLY A CA 1
ATOM 1378 C C . GLY A 1 174 ? 19.333 14.372 5.636 1.00 58.34 174 GLY A C 1
ATOM 1379 O O . GLY A 1 174 ? 19.850 15.416 5.236 1.00 58.34 174 GLY A O 1
ATOM 1380 N N . VAL A 1 175 ? 20.029 13.249 5.846 1.00 44.91 175 VAL A N 1
ATOM 1381 C CA . VAL A 1 175 ? 21.445 13.050 5.471 1.00 44.91 175 VAL A CA 1
ATOM 1382 C C . VAL A 1 175 ? 21.552 12.228 4.193 1.00 44.91 175 VAL A C 1
ATOM 1384 O O . VAL A 1 175 ? 20.800 11.235 4.084 1.00 44.91 175 VAL A O 1
#

Secondary structure (DSSP, 8-state):
-PEEEEEESSHHHHHHHHHHHTHHHHHHHHHSHHHHHHHHHHHH-HHHHHHHHHHHHHH-HHHHHHHHHHHHHHT--HHHHHHHHTGGG-TTS---S---EEEEEEETTEEEEEEE----TT---EEEEEEEETTEEEEEEEETTSPS-SSEEEETT--EEE------S---TT-

Mean predicted aligned error: 5.09 Å

pLDDT: mean 89.29, std 12.22, range [44.91, 98.81]